Protein AF-A0A6J4R2Q9-F1 (afdb_monomer)

Radius of gyration: 12.47 Å; Cα contacts (8 Å, |Δi|>4): 62; chains: 1; bounding box: 28×25×30 Å

Mean predicted aligned error: 3.23 Å

Secondary structure (DSSP, 8-state):
-B---TT-TT--S-HHHHHHHHHTT----BTTTSSSEEEEEETTEEEEEES--

Organism: NCBI:txid349277

pLDDT: mean 93.17, std 4.99, range [66.0, 97.5]

Structure (mmCIF, N/CA/C/O backbone):
data_AF-A0A6J4R2Q9-F1
#
_entry.id   AF-A0A6J4R2Q9-F1
#
loop_
_atom_site.group_PDB
_atom_site.id
_atom_site.type_symbol
_atom_site.label_atom_id
_atom_site.label_alt_id
_atom_site.label_comp_id
_atom_site.label_asym_id
_atom_site.label_entity_id
_atom_site.label_seq_id
_atom_site.pdbx_PDB_ins_code
_atom_site.Cartn_x
_atom_site.Cartn_y
_atom_site.Cartn_z
_atom_site.occupancy
_atom_site.B_iso_or_equiv
_atom_site.auth_seq_id
_atom_site.auth_comp_id
_atom_site.auth_asym_id
_atom_site.auth_atom_id
_atom_site.pdbx_PDB_model_num
ATOM 1 N N . MET A 1 1 ? -2.093 -2.218 1.843 1.00 89.62 1 MET A N 1
ATOM 2 C CA . MET A 1 1 ? -1.184 -1.105 1.500 1.00 89.62 1 MET A CA 1
ATOM 3 C C . MET A 1 1 ? 0.145 -1.682 1.033 1.00 89.62 1 MET A C 1
ATOM 5 O O . MET A 1 1 ? 0.691 -2.541 1.716 1.00 89.62 1 MET A O 1
ATOM 9 N N . ILE A 1 2 ? 0.635 -1.242 -0.122 1.00 94.62 2 ILE A N 1
ATOM 10 C CA . ILE A 1 2 ? 1.952 -1.553 -0.678 1.00 94.62 2 ILE A CA 1
ATOM 11 C C . ILE A 1 2 ? 2.784 -0.275 -0.577 1.00 94.62 2 ILE A C 1
ATOM 13 O O . ILE A 1 2 ? 2.375 0.756 -1.104 1.00 94.62 2 ILE A O 1
ATOM 17 N N . GLN A 1 3 ? 3.927 -0.350 0.111 1.00 93.31 3 GLN A N 1
ATOM 18 C CA . GLN A 1 3 ? 4.865 0.765 0.194 1.00 93.31 3 GLN A CA 1
ATOM 19 C C . GLN A 1 3 ? 5.925 0.656 -0.894 1.00 93.31 3 GLN A C 1
ATOM 21 O O . GLN A 1 3 ? 6.752 -0.257 -0.880 1.00 93.31 3 GLN A O 1
ATOM 26 N N . VAL A 1 4 ? 5.897 1.590 -1.834 1.00 93.69 4 VAL A N 1
ATOM 27 C CA . VAL A 1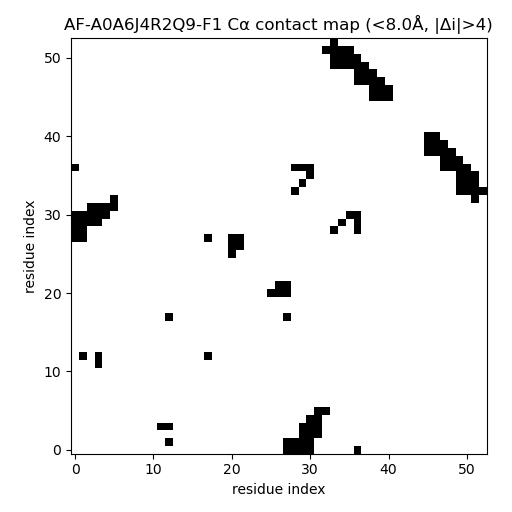 4 ? 6.813 1.636 -2.966 1.00 93.69 4 VAL A CA 1
ATOM 28 C C . VAL A 1 4 ? 7.016 3.079 -3.444 1.00 93.69 4 VAL A C 1
ATOM 30 O O . VAL A 1 4 ? 6.264 3.983 -3.085 1.00 93.69 4 VAL A O 1
ATOM 33 N N . GLY A 1 5 ? 8.103 3.327 -4.176 1.00 90.94 5 GLY A N 1
ATOM 34 C CA . GLY A 1 5 ? 8.349 4.610 -4.840 1.00 90.94 5 GLY A CA 1
ATOM 35 C C . GLY A 1 5 ? 7.866 4.581 -6.290 1.00 90.94 5 GLY A C 1
ATOM 36 O O . GLY A 1 5 ? 7.935 3.529 -6.920 1.00 90.94 5 GLY A O 1
ATOM 37 N N . ALA A 1 6 ? 7.450 5.735 -6.824 1.00 86.88 6 ALA A N 1
ATOM 38 C CA . ALA A 1 6 ? 6.894 5.856 -8.181 1.00 86.88 6 ALA A CA 1
ATOM 39 C C . ALA A 1 6 ? 7.812 5.302 -9.285 1.00 86.88 6 ALA A C 1
ATOM 41 O O . ALA A 1 6 ? 7.332 4.715 -10.247 1.00 86.88 6 ALA A O 1
ATOM 42 N N . ASP A 1 7 ? 9.130 5.406 -9.100 1.00 85.25 7 ASP A N 1
ATOM 43 C CA . ASP A 1 7 ? 10.143 4.917 -10.043 1.00 85.25 7 ASP A CA 1
ATOM 44 C C . ASP A 1 7 ? 10.974 3.772 -9.443 1.00 85.25 7 ASP A C 1
ATOM 46 O O . ASP A 1 7 ? 12.205 3.745 -9.523 1.00 85.25 7 ASP A O 1
ATOM 50 N N . ASN A 1 8 ? 10.314 2.828 -8.766 1.00 85.00 8 ASN A N 1
ATOM 51 C CA . ASN A 1 8 ? 10.995 1.710 -8.125 1.00 85.00 8 ASN A CA 1
ATOM 52 C C . ASN A 1 8 ? 11.688 0.782 -9.146 1.00 85.00 8 ASN A C 1
ATOM 54 O O . ASN A 1 8 ? 11.071 -0.102 -9.745 1.00 85.00 8 ASN A O 1
ATOM 58 N N . SER A 1 9 ? 13.008 0.926 -9.278 1.00 88.81 9 SER A N 1
ATOM 59 C CA . SER A 1 9 ? 13.848 0.193 -10.237 1.00 88.81 9 SER A CA 1
ATOM 60 C C . SER A 1 9 ? 13.936 -1.318 -10.000 1.00 88.81 9 SER A C 1
ATOM 62 O O . SER A 1 9 ? 14.393 -2.049 -10.877 1.00 88.81 9 SER A O 1
ATOM 64 N N . TYR A 1 10 ? 13.464 -1.808 -8.852 1.00 88.50 10 TYR A N 1
ATOM 65 C CA . TYR A 1 10 ? 13.343 -3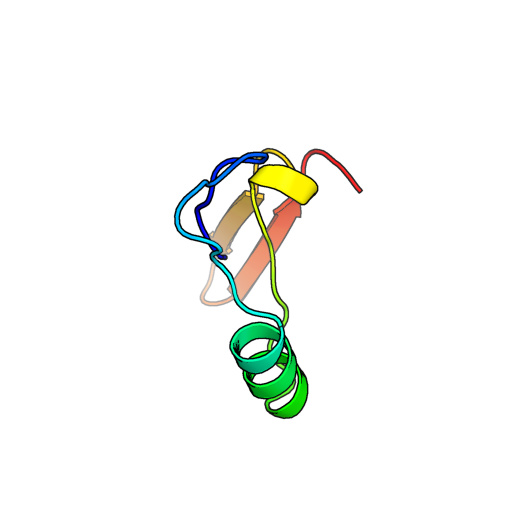.240 -8.573 1.00 88.50 10 TYR A CA 1
ATOM 66 C C . TYR A 1 10 ? 12.211 -3.912 -9.374 1.00 88.50 10 TYR A C 1
ATOM 68 O O . TYR A 1 10 ? 12.140 -5.138 -9.409 1.00 88.50 10 TYR A O 1
ATOM 76 N N . GLY A 1 11 ? 11.326 -3.137 -10.017 1.00 85.38 11 GLY A N 1
ATOM 77 C CA . GLY A 1 11 ? 10.220 -3.672 -10.820 1.00 85.38 11 GLY A CA 1
ATOM 7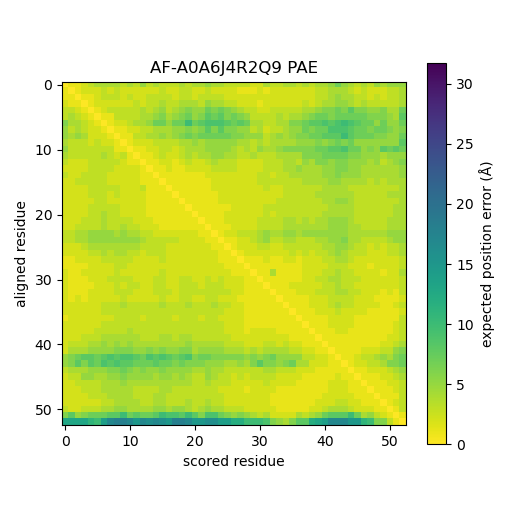8 C C . GLY A 1 11 ? 9.052 -4.208 -9.985 1.00 85.38 11 GLY A C 1
ATOM 79 O O . GLY A 1 11 ? 8.315 -5.087 -10.432 1.00 85.38 11 GLY A O 1
ATOM 80 N N . HIS A 1 12 ? 8.895 -3.707 -8.758 1.00 90.75 12 HIS A N 1
ATOM 81 C CA . HIS A 1 12 ? 7.795 -4.056 -7.860 1.00 90.75 12 HIS A CA 1
ATOM 82 C C . HIS A 1 12 ? 6.797 -2.903 -7.697 1.00 90.75 12 HIS A C 1
ATOM 84 O O . HIS A 1 12 ? 7.234 -1.752 -7.738 1.00 90.75 12 HIS A O 1
ATOM 90 N N . PRO A 1 13 ? 5.518 -3.207 -7.385 1.00 92.25 13 PRO A N 1
ATOM 91 C CA . PRO A 1 13 ? 4.908 -4.546 -7.380 1.00 92.25 13 PRO A CA 1
ATOM 92 C C . PRO A 1 13 ? 4.733 -5.106 -8.802 1.00 92.25 13 PRO A C 1
ATOM 94 O O . PRO A 1 13 ? 4.502 -4.363 -9.750 1.00 92.25 13 PRO A O 1
ATOM 97 N N . THR A 1 14 ? 4.848 -6.429 -8.970 1.00 93.12 14 THR A N 1
ATOM 98 C CA . THR A 1 14 ? 4.667 -7.053 -10.292 1.00 93.12 14 THR A CA 1
ATOM 99 C C . THR A 1 14 ? 3.178 -7.195 -10.640 1.00 93.12 14 THR A C 1
ATOM 101 O O . THR A 1 14 ? 2.375 -7.455 -9.736 1.00 93.12 14 THR A O 1
ATOM 104 N N . PRO A 1 15 ? 2.789 -7.133 -11.931 1.00 92.12 15 PRO A N 1
ATOM 105 C CA . PRO A 1 15 ? 1.397 -7.328 -12.351 1.00 92.12 15 PRO A CA 1
ATOM 106 C C . PRO A 1 15 ? 0.795 -8.655 -11.875 1.00 92.12 15 PRO A C 1
ATOM 108 O O . PRO A 1 15 ? -0.357 -8.699 -11.461 1.00 92.12 15 PRO A O 1
ATOM 111 N N . GLU A 1 16 ? 1.590 -9.728 -11.864 1.00 95.00 16 GLU A N 1
ATOM 112 C CA . GLU A 1 16 ? 1.162 -11.037 -11.358 1.00 95.00 16 GLU A CA 1
ATOM 113 C C . GLU A 1 16 ? 0.796 -10.996 -9.866 1.00 95.00 16 GLU A C 1
ATOM 115 O O . GLU A 1 16 ? -0.164 -11.638 -9.443 1.00 95.00 16 GLU A O 1
ATOM 120 N N . THR A 1 17 ? 1.535 -10.230 -9.059 1.00 93.31 17 THR A N 1
ATOM 121 C CA . THR A 1 17 ? 1.236 -10.076 -7.628 1.00 93.31 17 THR A CA 1
ATOM 122 C C . THR A 1 17 ? -0.067 -9.307 -7.430 1.00 93.31 17 THR A C 1
ATOM 124 O O . THR A 1 17 ? -0.905 -9.726 -6.634 1.00 93.31 17 THR A O 1
ATOM 127 N N . LEU A 1 18 ? -0.266 -8.219 -8.182 1.00 93.56 18 LEU A N 1
ATOM 128 C CA . LEU A 1 18 ? -1.487 -7.411 -8.126 1.00 93.56 18 LEU A CA 1
ATOM 129 C C . LEU A 1 18 ? -2.720 -8.208 -8.576 1.00 93.56 18 LEU A C 1
ATOM 131 O O . LEU A 1 18 ? -3.746 -8.173 -7.905 1.00 93.56 18 LEU A O 1
ATOM 135 N N . ASP A 1 19 ? -2.606 -8.989 -9.651 1.00 94.56 19 ASP A N 1
ATOM 136 C CA . ASP A 1 19 ? -3.681 -9.858 -10.139 1.00 94.56 19 ASP A CA 1
ATOM 137 C C . ASP A 1 19 ? -4.049 -10.944 -9.112 1.00 94.56 19 ASP A C 1
ATOM 139 O O . ASP A 1 19 ? -5.225 -11.165 -8.823 1.00 94.56 19 ASP A O 1
ATOM 143 N N . ARG A 1 20 ? -3.056 -11.577 -8.474 1.00 95.69 20 ARG A N 1
ATOM 144 C CA . ARG A 1 20 ? -3.307 -12.547 -7.395 1.00 95.69 20 ARG A CA 1
ATOM 145 C C . ARG A 1 20 ? -4.038 -11.917 -6.206 1.00 95.69 20 ARG A C 1
ATOM 147 O O . ARG A 1 20 ? -4.954 -12.549 -5.688 1.00 95.69 20 ARG A O 1
ATOM 154 N N . LEU A 1 21 ? -3.669 -10.700 -5.797 1.00 94.81 21 LEU A N 1
ATOM 155 C CA . LEU A 1 21 ? -4.364 -9.959 -4.734 1.00 94.81 21 LEU A CA 1
ATOM 156 C C . LEU A 1 21 ? -5.794 -9.576 -5.149 1.00 94.81 21 LEU A C 1
ATOM 158 O O . LEU A 1 21 ? -6.735 -9.759 -4.379 1.00 94.81 21 LEU A O 1
ATOM 162 N N . GLY A 1 22 ? -5.987 -9.131 -6.392 1.00 93.62 22 GLY A N 1
ATOM 163 C CA . GLY A 1 22 ? -7.315 -8.809 -6.918 1.00 93.62 22 GLY A CA 1
ATOM 164 C C . GLY A 1 22 ? -8.252 -10.019 -6.917 1.00 93.62 22 GLY A C 1
ATOM 165 O O . GLY A 1 22 ? -9.418 -9.911 -6.540 1.00 93.62 22 GLY A O 1
ATOM 166 N N . ARG A 1 23 ? -7.735 -11.212 -7.232 1.00 96.62 23 ARG A N 1
ATOM 167 C CA . ARG A 1 23 ? -8.511 -12.465 -7.206 1.00 96.62 23 ARG A CA 1
ATOM 168 C C . ARG A 1 23 ? -8.980 -12.883 -5.814 1.00 96.62 23 ARG A C 1
ATOM 170 O O . ARG A 1 23 ? -9.950 -13.630 -5.723 1.00 96.62 23 ARG A O 1
ATOM 177 N N . THR A 1 24 ? -8.334 -12.428 -4.739 1.00 96.38 24 THR A N 1
ATOM 178 C CA . THR A 1 24 ? -8.815 -12.686 -3.371 1.00 96.38 24 THR A CA 1
ATOM 179 C C . THR A 1 24 ? -9.875 -11.683 -2.918 1.00 96.38 24 THR A C 1
ATOM 181 O O . THR A 1 24 ? -10.358 -11.794 -1.796 1.00 96.38 24 THR A O 1
ATOM 184 N N . GLY A 1 25 ? -10.221 -10.696 -3.753 1.00 94.12 25 GLY A N 1
ATOM 185 C CA . GLY A 1 25 ? -11.074 -9.573 -3.367 1.00 94.12 25 GLY A CA 1
ATOM 186 C C . GLY A 1 25 ? -10.372 -8.585 -2.433 1.00 94.12 25 GLY A C 1
ATOM 187 O O . GLY A 1 25 ? -11.045 -7.848 -1.719 1.00 94.12 25 GLY A O 1
ATOM 188 N N . ALA A 1 26 ? -9.034 -8.595 -2.394 1.00 93.62 26 ALA A N 1
ATOM 189 C CA . ALA A 1 26 ? -8.286 -7.646 -1.585 1.00 93.62 26 ALA A CA 1
ATOM 190 C C . ALA A 1 26 ? -8.273 -6.276 -2.267 1.00 93.62 26 ALA A C 1
ATOM 192 O O . ALA A 1 26 ? -7.966 -6.164 -3.454 1.00 93.62 26 ALA A O 1
ATOM 193 N N . GLU A 1 27 ? -8.549 -5.236 -1.491 1.00 92.62 27 GLU A N 1
ATOM 194 C CA . GLU A 1 27 ? -8.350 -3.860 -1.924 1.00 92.62 27 GLU A CA 1
ATOM 195 C C . GLU A 1 27 ? -6.866 -3.493 -1.799 1.0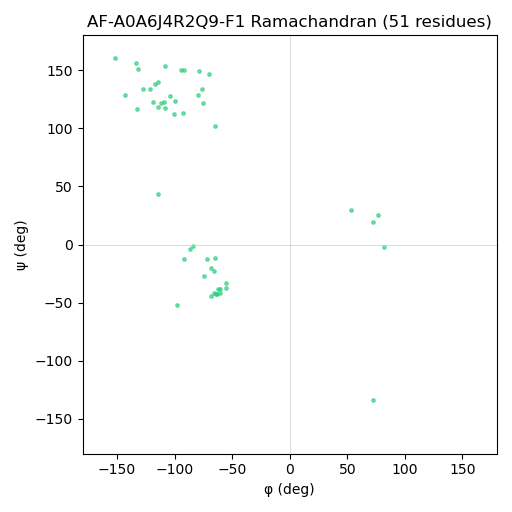0 92.62 27 GLU A C 1
ATOM 197 O O . GLU A 1 27 ? -6.223 -3.723 -0.765 1.00 92.62 27 GLU A O 1
ATOM 202 N N . VAL A 1 28 ? -6.293 -2.970 -2.881 1.00 93.75 28 VAL A N 1
ATOM 203 C CA . VAL A 1 28 ? -4.867 -2.651 -2.965 1.00 93.75 28 VAL A CA 1
ATOM 204 C C . VAL A 1 28 ? -4.701 -1.141 -3.022 1.00 93.75 28 VAL A C 1
ATOM 206 O O . VAL A 1 28 ? -5.187 -0.506 -3.944 1.00 93.75 28 VAL A O 1
ATOM 209 N N . PHE A 1 29 ? -3.950 -0.613 -2.057 1.00 95.25 29 PHE A N 1
ATOM 210 C CA . PHE A 1 29 ? -3.534 0.788 -1.992 1.00 95.25 29 PHE A CA 1
ATOM 211 C C . PHE A 1 29 ? -2.021 0.884 -2.153 1.00 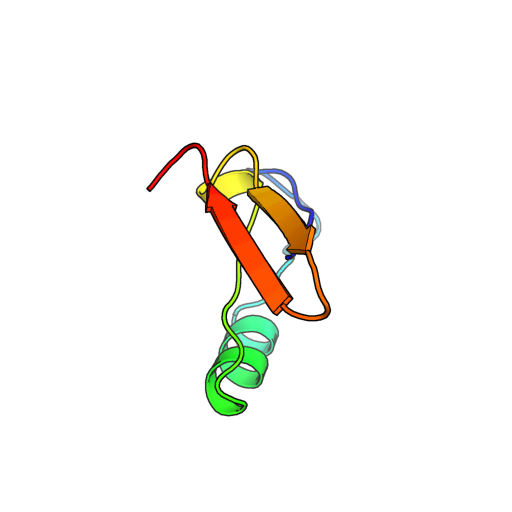95.25 29 PHE A C 1
ATOM 213 O O . PHE A 1 29 ? -1.298 0.075 -1.554 1.00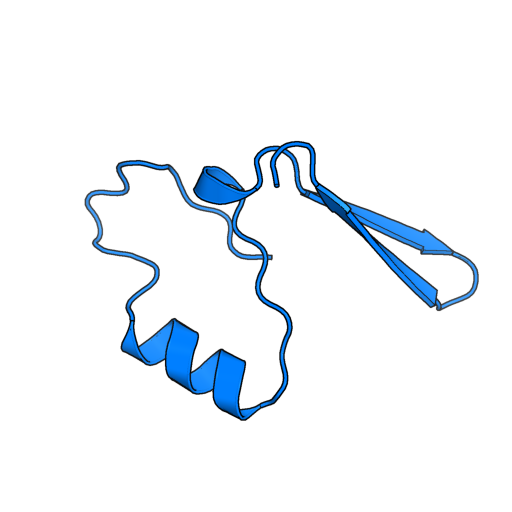 95.25 29 PHE A O 1
ATOM 220 N N . ARG A 1 30 ? -1.548 1.873 -2.900 1.00 94.62 30 ARG A N 1
ATOM 221 C CA . ARG A 1 30 ? -0.163 2.110 -3.304 1.00 94.62 30 ARG A CA 1
ATOM 222 C C . ARG A 1 30 ? 0.205 3.566 -3.063 1.00 94.62 30 ARG A C 1
ATOM 224 O O . ARG A 1 30 ? -0.347 4.455 -3.687 1.00 94.62 30 ARG A O 1
A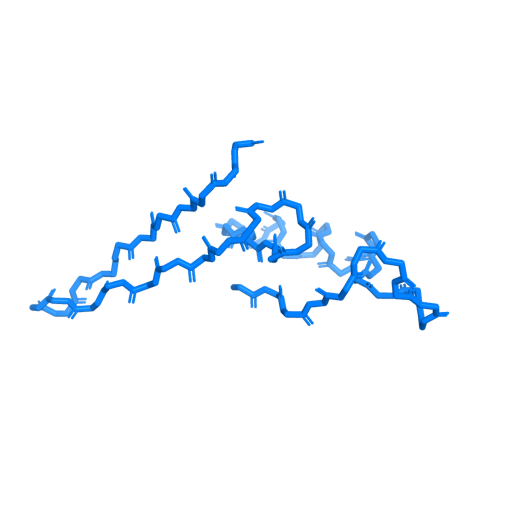TOM 231 N N . ASN A 1 31 ? 1.164 3.833 -2.180 1.00 93.94 31 ASN A N 1
ATOM 232 C CA . ASN A 1 31 ? 1.504 5.216 -1.811 1.00 93.94 31 ASN A CA 1
ATOM 233 C C . ASN A 1 31 ? 2.158 6.025 -2.948 1.00 93.94 31 ASN A C 1
ATOM 235 O O . ASN A 1 31 ? 2.201 7.253 -2.900 1.00 93.94 31 ASN A O 1
ATOM 239 N N . ASP A 1 32 ? 2.720 5.353 -3.949 1.00 93.88 32 ASP A N 1
ATOM 240 C CA . ASP A 1 32 ? 3.253 6.001 -5.141 1.00 93.88 32 ASP A CA 1
ATOM 241 C C . ASP A 1 32 ? 2.160 6.486 -6.103 1.00 93.88 32 ASP A C 1
ATOM 243 O O . ASP A 1 32 ? 2.378 7.472 -6.808 1.00 93.88 32 ASP A O 1
ATOM 247 N N . GLU A 1 33 ? 0.992 5.842 -6.092 1.00 93.56 33 GLU A N 1
ATOM 248 C CA . GLU A 1 33 ? -0.169 6.193 -6.920 1.00 93.56 33 GLU A CA 1
ATOM 249 C C . GLU A 1 33 ? -1.178 7.039 -6.121 1.00 93.56 33 GLU A C 1
ATOM 251 O O . GLU A 1 33 ? -1.488 8.165 -6.507 1.00 93.56 33 GLU A O 1
ATOM 256 N N . ASP A 1 34 ? -1.572 6.560 -4.941 1.00 95.62 34 ASP A N 1
ATOM 257 C CA . ASP A 1 34 ? -2.631 7.109 -4.083 1.00 95.62 34 ASP A CA 1
ATOM 258 C C . ASP A 1 34 ? -2.145 8.214 -3.118 1.00 95.62 34 ASP A C 1
ATOM 260 O O . ASP A 1 34 ? -2.917 8.818 -2.368 1.00 95.62 34 ASP A O 1
ATOM 264 N N . GLY A 1 35 ? -0.841 8.506 -3.103 1.00 95.06 35 GLY A N 1
ATOM 265 C CA . GLY A 1 35 ? -0.246 9.463 -2.169 1.00 95.06 35 GLY A CA 1
ATOM 266 C C . GLY A 1 35 ? -0.179 8.931 -0.734 1.00 95.06 35 GLY A C 1
ATOM 267 O O . GLY A 1 35 ? 0.259 7.808 -0.487 1.00 95.06 35 GLY A O 1
ATOM 268 N N . ASP A 1 36 ? -0.571 9.748 0.240 1.00 96.00 36 ASP A N 1
ATOM 269 C CA . ASP A 1 36 ? -0.604 9.308 1.634 1.00 96.00 36 ASP A CA 1
ATOM 270 C C . ASP A 1 36 ? -1.807 8.391 1.826 1.00 96.00 36 ASP A C 1
ATOM 272 O O . ASP A 1 36 ? -2.944 8.806 1.616 1.00 96.00 36 ASP A O 1
ATOM 276 N N . VAL A 1 37 ? -1.558 7.158 2.259 1.00 96.25 37 VAL A N 1
ATOM 277 C CA . VAL A 1 37 ? -2.607 6.199 2.610 1.00 96.25 37 VAL A CA 1
ATOM 278 C C . VAL A 1 37 ? -2.748 6.196 4.131 1.00 96.25 37 VAL A C 1
ATOM 280 O O . VAL A 1 37 ? -1.841 5.766 4.849 1.00 96.25 37 VAL A O 1
ATOM 283 N N . ILE A 1 38 ? -3.880 6.685 4.629 1.00 96.81 38 ILE A N 1
ATOM 284 C CA . ILE A 1 38 ? -4.197 6.767 6.054 1.00 96.81 38 ILE A CA 1
ATOM 285 C C . ILE A 1 38 ? -5.098 5.595 6.428 1.00 96.81 38 ILE A C 1
ATOM 287 O O . ILE A 1 38 ? -6.181 5.431 5.873 1.00 96.81 38 ILE A O 1
ATOM 291 N N . VAL A 1 39 ? -4.662 4.797 7.404 1.00 96.44 39 VAL A N 1
ATOM 292 C CA . VAL A 1 39 ? -5.452 3.699 7.971 1.00 96.44 39 VAL A CA 1
ATOM 293 C C . VAL A 1 39 ? -5.886 4.087 9.378 1.00 96.44 39 VAL A C 1
ATOM 295 O O . VAL A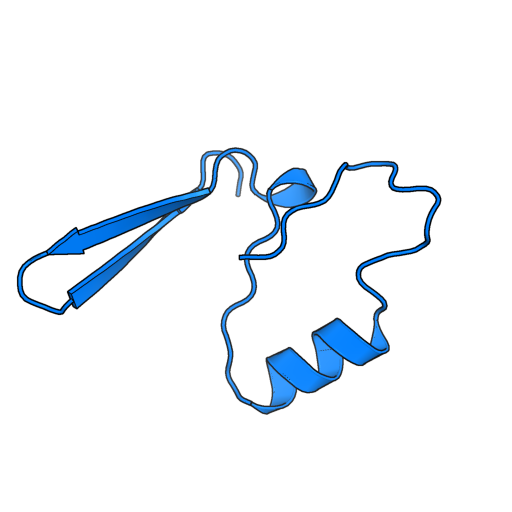 1 39 ? -5.048 4.276 10.261 1.00 96.44 39 VAL A O 1
ATOM 298 N N . THR A 1 40 ? -7.194 4.189 9.587 1.00 97.50 40 THR A N 1
ATOM 299 C CA . THR A 1 40 ? -7.798 4.454 10.894 1.00 97.50 40 THR A CA 1
ATOM 300 C C . THR A 1 40 ? -8.378 3.158 11.438 1.00 97.50 40 THR A C 1
ATOM 302 O O . THR A 1 40 ? -9.143 2.485 10.755 1.00 97.50 40 THR A O 1
ATOM 305 N N . ILE A 1 41 ? -8.010 2.805 12.672 1.00 97.44 41 ILE A N 1
ATOM 306 C CA . ILE A 1 41 ? -8.573 1.652 13.379 1.00 97.44 41 ILE A CA 1
ATOM 307 C C . ILE A 1 41 ? -9.349 2.179 14.576 1.00 97.44 41 ILE A C 1
ATOM 309 O O . ILE A 1 41 ? -8.768 2.808 15.466 1.00 97.44 41 ILE A O 1
ATOM 313 N N . LYS A 1 42 ? -10.654 1.920 14.602 1.00 97.19 42 LYS A N 1
ATOM 314 C CA . LYS A 1 42 ? -11.544 2.382 15.665 1.00 97.19 42 LYS A CA 1
ATOM 315 C C . LYS A 1 42 ? -12.590 1.319 15.958 1.00 97.19 42 LYS A C 1
ATOM 317 O O . LYS A 1 42 ? -13.224 0.820 15.046 1.00 97.19 42 LYS A O 1
ATOM 322 N N . ASP A 1 43 ? -12.742 0.957 17.231 1.00 96.56 43 ASP A N 1
ATOM 323 C CA . ASP A 1 43 ? -13.748 -0.014 17.690 1.00 96.56 43 ASP A CA 1
ATOM 324 C C . ASP A 1 43 ? -13.708 -1.372 16.948 1.00 96.56 43 ASP A C 1
ATOM 326 O O . ASP A 1 43 ? -14.710 -2.069 16.831 1.00 96.56 43 ASP A O 1
ATOM 330 N N . GLY A 1 44 ? -12.523 -1.775 16.470 1.00 95.56 44 GLY A N 1
ATOM 331 C CA . GLY A 1 44 ? -12.327 -3.001 15.685 1.00 95.56 44 GLY A CA 1
ATOM 332 C C . GLY A 1 44 ? -12.654 -2.863 14.194 1.00 95.56 44 GLY A C 1
ATOM 333 O O . GLY A 1 44 ? -12.441 -3.813 13.444 1.00 95.56 44 GLY A O 1
ATOM 334 N N . GLU A 1 45 ? -13.113 -1.693 13.758 1.00 96.69 45 GLU A N 1
ATOM 335 C CA . GLU A 1 45 ? -13.343 -1.352 12.358 1.00 96.69 45 GLU A CA 1
ATOM 336 C C . GLU A 1 45 ? -12.102 -0.699 11.741 1.00 96.69 45 GLU A C 1
ATOM 338 O O . GLU A 1 45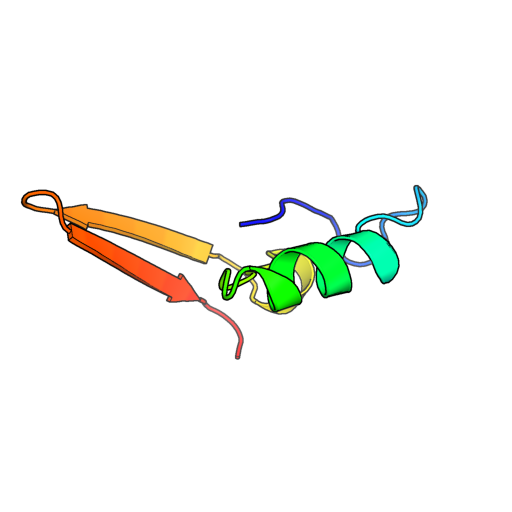 ? -11.302 -0.052 12.427 1.00 96.69 45 GLU A O 1
ATOM 343 N N . VAL A 1 46 ? -11.936 -0.903 10.433 1.00 95.69 46 VAL A N 1
ATOM 344 C CA . VAL A 1 46 ? -10.825 -0.368 9.642 1.00 95.69 46 VAL A CA 1
ATOM 345 C C . VAL A 1 46 ? -11.392 0.543 8.564 1.00 95.69 46 VAL A C 1
ATOM 347 O O . VAL A 1 46 ? -12.176 0.100 7.729 1.00 95.69 46 VAL A O 1
ATOM 350 N N . GLU A 1 47 ? -10.949 1.795 8.560 1.00 95.75 47 GLU A N 1
ATOM 351 C CA . GLU A 1 47 ? -11.247 2.775 7.516 1.00 95.75 47 GLU A CA 1
ATOM 352 C C . GLU A 1 47 ? -9.947 3.188 6.821 1.00 95.75 47 GLU A C 1
ATOM 354 O O . GLU A 1 47 ? -8.924 3.412 7.477 1.00 95.75 47 GLU A O 1
ATOM 359 N N . VAL A 1 48 ? -9.981 3.302 5.493 1.00 96.38 48 VAL A N 1
ATOM 360 C CA . VAL A 1 48 ? -8.825 3.709 4.684 1.00 96.38 48 VAL A CA 1
ATOM 361 C C . VAL A 1 48 ? -9.179 4.958 3.884 1.00 96.38 48 VAL A C 1
ATOM 363 O O . VAL A 1 48 ? -10.246 5.027 3.278 1.00 96.38 48 VAL A O 1
ATOM 366 N N . SER A 1 49 ? -8.291 5.951 3.880 1.00 96.69 49 SER A N 1
ATOM 367 C CA . SER A 1 49 ? -8.392 7.142 3.032 1.00 96.69 49 SER A CA 1
ATOM 368 C C . SER A 1 49 ? -7.061 7.450 2.351 1.00 96.69 49 SER A C 1
ATOM 370 O O . SER A 1 49 ? -6.002 7.023 2.814 1.00 96.69 49 SER A O 1
ATOM 372 N N . VAL A 1 50 ? -7.124 8.164 1.226 1.00 97.50 50 VAL A N 1
ATOM 373 C CA . VAL A 1 50 ? -5.966 8.475 0.380 1.00 97.50 50 VAL A CA 1
ATOM 374 C C . VAL A 1 50 ? -5.930 9.957 0.016 1.00 97.50 50 VAL A C 1
ATOM 376 O O . VAL A 1 50 ? -6.980 10.603 -0.038 1.00 97.50 50 VAL A O 1
ATOM 379 N N . THR A 1 51 ? -4.742 10.524 -0.216 1.00 96.81 51 THR A N 1
ATOM 380 C CA . THR A 1 51 ? -4.611 11.951 -0.577 1.00 96.81 51 THR A CA 1
ATOM 381 C C . THR A 1 51 ? -4.607 12.214 -2.080 1.00 96.81 51 THR A C 1
ATOM 383 O O . THR A 1 51 ? -4.785 13.366 -2.485 1.00 96.81 51 THR A O 1
ATOM 386 N N . LYS A 1 52 ? -4.461 11.178 -2.912 1.00 87.06 52 LYS A N 1
ATOM 387 C CA . LYS A 1 52 ? -4.632 11.240 -4.368 1.00 87.06 52 LYS A CA 1
ATOM 388 C C . LYS A 1 52 ? -5.614 10.155 -4.834 1.00 87.06 52 LYS A C 1
ATOM 390 O O . LYS A 1 52 ? -5.499 9.030 -4.358 1.00 87.06 52 LYS A O 1
ATOM 395 N N . PRO A 1 53 ? -6.582 10.500 -5.702 1.00 66.00 53 PRO A N 1
ATOM 396 C CA . PRO A 1 53 ? -7.484 9.539 -6.329 1.00 66.00 53 PRO A CA 1
ATOM 397 C C . PRO A 1 53 ? -6.885 8.889 -7.580 1.00 66.00 53 PRO A C 1
ATOM 399 O O . PRO A 1 53 ? -6.005 9.517 -8.218 1.00 66.00 53 PRO A O 1
#

Solvent-accessible surface area (backbone atoms only — not comparable to full-atom values): 3400 Å² total; per-residue (Å²): 113,47,90,56,56,80,79,41,87,86,61,59,85,43,69,70,58,53,51,56,41,49,74,73,72,51,82,84,46,39,42,50,71,27,37,58,72,48,77,48,78,56,100,90,43,79,47,78,50,60,74,33,130

Sequence (53 aa):
MIQVGADNSYGHPTPETLDRLGRTGAEVFRNDEDGDVIVTIKDGEVEVSVTKP

Foldseek 3Di:
DDEDALPHPVCPPPPVVVVVCVVVVHDDDYCNAQPDWDWDADPNDIDIDGPHD

Nearest PDB structures (foldseek):
  4uce-assembly1_A  TM=4.002E-01  e=1.517E+00  Human respiratory syncytial virus A2
  4ucb-assembly2_A  TM=4.003E-01  e=1.745E+00  Human respiratory syncytial virus A2
  4uca-assembly2_B  TM=4.040E-01  e=1.745E+00  Human respiratory syncytial virus A2
  4uca-assembly1_A  TM=4.004E-01  e=1.627E+00  Human respiratory syncytial virus A2
  3k1i-assembly2_C  TM=3.757E-01  e=7.544E+00  Helicobacter pylori 26695

InterPro domains:
  IPR036866 Ribonuclease Z/Hydroxyacylglutathione hydrolase-like [G3DSA:3.60.15.10] (1-52)